Protein AF-A0A521Y3V6-F1 (afdb_monomer_lite)

Secondary structure (DSSP, 8-state):
------------SSS--EEEEEEE-TTS-EEEEEEETTEEEEEEESSSSS-EEEEEE-S-EEEEEEE-TTS-EEEEEEESEEEEEEESSTTSS-EEEEEEEE--TT-S-EEEEEEETTTTEEEEEE-

pLDDT: mean 93.29, std 6.43, range [54.97, 98.81]

Radius of gyration: 14.48 Å; chains: 1; bounding box: 39×36×33 Å

Foldseek 3Di:
DDDDCPDDADDDPDADWAQKAKDQAPVRKIKIWIFRAQKIWIWIGNHVRHTDTDDMGRNGGNWYWDQDPVRKIKIWHDDQAIFIWIGPPNPPDTDGDGDPPPHCVPFPDWGNWDDDPPVRDIDTDTD

Structure (mmCIF, N/CA/C/O backbone):
data_AF-A0A521Y3V6-F1
#
_entry.id   AF-A0A521Y3V6-F1
#
loop_
_atom_site.group_PDB
_atom_site.id
_atom_site.type_symbol
_atom_site.label_atom_id
_atom_site.label_alt_id
_atom_site.label_comp_id
_atom_site.label_asym_id
_atom_site.label_entity_id
_atom_site.label_seq_id
_atom_site.pdbx_PDB_ins_code
_atom_site.Cartn_x
_atom_site.Cartn_y
_atom_site.Cartn_z
_atom_site.occupancy
_atom_site.B_iso_or_equiv
_atom_site.auth_seq_id
_atom_site.auth_comp_id
_atom_site.auth_asym_id
_atom_site.auth_atom_id
_atom_site.pdbx_PDB_model_num
ATOM 1 N N . MET A 1 1 ? -7.555 -27.171 3.357 1.00 54.97 1 MET A N 1
ATOM 2 C CA . MET A 1 1 ? -7.552 -25.712 3.116 1.00 54.97 1 MET A CA 1
ATOM 3 C C . MET A 1 1 ? -9.002 -25.251 3.063 1.00 54.97 1 MET A C 1
ATOM 5 O O . MET A 1 1 ? -9.749 -25.799 2.266 1.00 54.97 1 MET A O 1
ATOM 9 N N . ARG A 1 2 ? -9.440 -24.363 3.965 1.00 86.06 2 ARG A N 1
ATOM 10 C CA . ARG A 1 2 ? -10.802 -23.801 3.950 1.00 86.06 2 ARG A CA 1
ATOM 11 C C . ARG A 1 2 ? -10.686 -22.325 3.589 1.00 86.06 2 ARG A C 1
ATOM 13 O O . ARG A 1 2 ? -10.112 -21.568 4.360 1.00 86.06 2 ARG A O 1
ATOM 20 N N . PHE A 1 3 ? -11.190 -21.948 2.422 1.00 87.88 3 PHE A N 1
ATOM 21 C CA . PHE A 1 3 ? -11.414 -20.556 2.046 1.00 87.88 3 PHE A CA 1
ATOM 22 C C . PHE A 1 3 ? -12.883 -20.395 1.658 1.00 87.88 3 PHE A C 1
ATOM 24 O O . PHE A 1 3 ? -13.502 -21.345 1.175 1.00 87.88 3 PHE A O 1
ATOM 31 N N . THR A 1 4 ? -13.430 -19.202 1.876 1.00 88.19 4 THR A N 1
ATOM 32 C CA . THR A 1 4 ? -14.798 -18.857 1.480 1.00 88.19 4 THR A CA 1
ATOM 33 C C . THR A 1 4 ? -14.728 -17.853 0.344 1.00 88.19 4 THR A C 1
ATOM 35 O O . THR A 1 4 ? -14.176 -16.767 0.507 1.00 88.19 4 THR A O 1
ATOM 38 N N . LEU A 1 5 ? -15.298 -18.202 -0.807 1.00 90.12 5 LEU A N 1
ATOM 39 C CA . LEU A 1 5 ? -15.510 -17.245 -1.884 1.00 90.12 5 LEU A CA 1
ATOM 40 C C . LEU A 1 5 ? -16.769 -16.430 -1.567 1.00 90.12 5 LEU A C 1
ATOM 42 O O . LEU A 1 5 ? -17.876 -16.952 -1.653 1.00 90.12 5 LEU A O 1
ATOM 46 N N . VAL A 1 6 ? -16.593 -15.167 -1.179 1.00 89.56 6 VAL A N 1
ATOM 47 C CA . VAL A 1 6 ? -17.712 -14.282 -0.796 1.00 89.56 6 VAL A CA 1
ATOM 48 C C . VAL A 1 6 ? -18.225 -13.457 -1.984 1.00 89.56 6 VAL A C 1
ATOM 50 O O . VAL A 1 6 ? -19.405 -13.127 -2.049 1.00 89.56 6 VAL A O 1
ATOM 53 N N . GLY A 1 7 ? -17.361 -13.155 -2.957 1.00 91.06 7 GLY A N 1
ATOM 54 C CA . GLY A 1 7 ? -17.703 -12.389 -4.156 1.00 91.06 7 GLY A CA 1
ATOM 55 C C . GLY A 1 7 ? -16.667 -11.314 -4.474 1.00 91.06 7 GLY A C 1
ATOM 56 O O . GLY A 1 7 ? -15.549 -11.334 -3.963 1.00 91.06 7 GLY A O 1
ATOM 57 N N . ARG A 1 8 ? -17.039 -10.368 -5.344 1.00 92.25 8 ARG A N 1
ATOM 58 C CA . ARG A 1 8 ? -16.181 -9.233 -5.710 1.00 92.25 8 ARG A CA 1
ATOM 59 C C . ARG A 1 8 ? -16.159 -8.195 -4.585 1.00 92.25 8 ARG A C 1
ATOM 61 O O . ARG A 1 8 ? -17.208 -7.650 -4.255 1.00 92.25 8 ARG A O 1
ATOM 68 N N . ALA A 1 9 ? -14.966 -7.877 -4.087 1.00 93.62 9 ALA A N 1
ATOM 69 C CA . ALA A 1 9 ? -14.782 -6.947 -2.974 1.00 93.62 9 ALA A CA 1
ATOM 70 C C . ALA A 1 9 ? -14.782 -5.461 -3.379 1.00 93.62 9 ALA A C 1
ATOM 72 O O . ALA A 1 9 ? -15.210 -4.609 -2.607 1.00 93.62 9 ALA A O 1
ATOM 73 N N . VAL A 1 10 ? -14.315 -5.136 -4.588 1.00 93.88 10 VAL A N 1
ATOM 74 C CA . VAL A 1 10 ? -14.217 -3.754 -5.083 1.00 93.88 10 VAL A CA 1
ATOM 75 C C . VAL A 1 10 ? -14.305 -3.712 -6.603 1.00 93.88 10 VAL A C 1
ATOM 77 O O . VAL A 1 10 ? -13.961 -4.676 -7.293 1.00 93.88 10 VAL A O 1
ATOM 80 N N . ARG A 1 11 ? -14.779 -2.586 -7.138 1.00 88.75 11 ARG A N 1
ATOM 81 C CA . ARG A 1 11 ? -14.648 -2.231 -8.551 1.00 88.75 11 ARG A CA 1
ATOM 82 C C . ARG A 1 11 ? -14.093 -0.817 -8.636 1.00 88.75 11 ARG A C 1
ATOM 84 O O . ARG A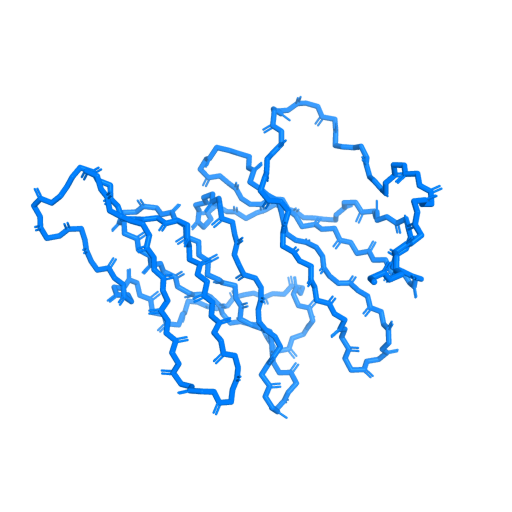 1 11 ? -14.786 0.128 -8.282 1.00 88.75 11 ARG A O 1
ATOM 91 N N . PHE A 1 12 ? -12.880 -0.681 -9.153 1.00 84.94 12 PHE A N 1
ATOM 92 C CA . PHE A 1 12 ? -12.348 0.621 -9.534 1.00 84.94 12 PHE A CA 1
ATOM 93 C C . PHE A 1 12 ? -12.930 1.033 -10.893 1.00 84.94 12 PHE A C 1
ATOM 95 O O . PHE A 1 12 ? -13.181 0.190 -11.760 1.00 84.94 12 PHE A O 1
ATOM 102 N N . THR A 1 13 ? -13.196 2.325 -11.070 1.00 81.62 13 THR A N 1
ATOM 103 C CA . THR A 1 13 ? -13.612 2.905 -12.353 1.00 81.62 13 THR A CA 1
ATOM 104 C C . THR A 1 13 ? -12.396 3.474 -13.077 1.00 81.62 13 THR A C 1
ATOM 106 O O . THR A 1 13 ? -11.621 4.199 -12.458 1.00 81.62 13 THR A O 1
ATOM 109 N N . GLY A 1 14 ? -12.255 3.207 -14.378 1.00 76.81 14 GLY A N 1
ATOM 110 C CA . GLY A 1 14 ? -11.152 3.729 -15.192 1.00 76.81 14 GLY A CA 1
ATOM 111 C C . GLY A 1 14 ? -10.058 2.692 -15.447 1.00 76.81 14 GLY A C 1
ATOM 112 O O . GLY A 1 14 ? -10.352 1.636 -16.007 1.00 76.81 14 GLY A O 1
ATOM 113 N N . ASP A 1 15 ? -8.819 3.031 -15.077 1.00 78.88 15 ASP A N 1
ATOM 114 C CA . ASP A 1 15 ? -7.596 2.272 -15.372 1.00 78.88 15 ASP A CA 1
ATOM 115 C C . ASP A 1 15 ? -7.667 0.800 -14.942 1.00 78.88 15 ASP A C 1
ATOM 117 O O . ASP A 1 15 ? -8.300 0.439 -13.946 1.00 78.88 15 ASP A O 1
ATOM 121 N N . MET A 1 16 ? -6.950 -0.053 -15.680 1.00 87.94 16 MET A N 1
ATOM 122 C CA . MET A 1 16 ? -6.752 -1.453 -15.312 1.00 87.94 16 MET A CA 1
ATOM 123 C C . MET A 1 16 ? -6.096 -1.544 -13.930 1.00 87.94 16 MET A C 1
ATOM 125 O O . MET A 1 16 ? -5.029 -0.973 -13.705 1.00 87.94 16 MET A O 1
ATOM 129 N N . THR A 1 17 ? -6.727 -2.295 -13.029 1.00 93.12 17 THR A N 1
ATOM 130 C CA . THR A 1 17 ? -6.219 -2.538 -11.677 1.00 93.12 17 THR A CA 1
ATOM 131 C C . THR A 1 17 ? -5.714 -3.959 -11.518 1.00 93.12 17 THR A C 1
ATOM 133 O O . THR A 1 17 ? -6.428 -4.902 -11.871 1.00 93.12 17 THR A O 1
ATOM 136 N N . THR A 1 18 ? -4.533 -4.116 -10.931 1.00 95.44 18 THR A N 1
ATOM 137 C CA . THR A 1 18 ? -3.907 -5.419 -10.666 1.00 95.44 18 THR A CA 1
ATOM 138 C C . THR A 1 18 ? -3.332 -5.475 -9.251 1.00 95.44 18 THR A C 1
ATOM 140 O O . THR A 1 18 ? -3.330 -4.477 -8.531 1.00 95.44 18 THR A O 1
ATOM 143 N N . ASP A 1 19 ? -2.858 -6.655 -8.854 1.00 96.06 19 ASP A N 1
ATOM 144 C CA . ASP A 1 19 ? -1.967 -6.849 -7.702 1.00 96.06 19 ASP A CA 1
ATOM 145 C C . ASP A 1 19 ? -2.501 -6.272 -6.375 1.00 96.06 19 ASP A C 1
ATOM 147 O O . ASP A 1 19 ? -1.895 -5.366 -5.802 1.00 96.06 19 ASP A O 1
ATOM 151 N N . PRO A 1 20 ? -3.664 -6.740 -5.881 1.00 96.62 20 PRO A N 1
ATOM 152 C CA . PRO A 1 20 ? -4.170 -6.283 -4.597 1.00 96.62 20 PRO A CA 1
ATOM 153 C C . PRO A 1 20 ? -3.288 -6.779 -3.445 1.00 96.62 20 PRO A C 1
ATOM 155 O O . PRO A 1 20 ? -3.055 -7.979 -3.314 1.00 96.62 20 PRO A O 1
ATOM 158 N N . SER A 1 21 ? -2.897 -5.866 -2.558 1.00 98.25 21 SER A N 1
ATOM 159 C CA . SER A 1 21 ? -2.358 -6.176 -1.230 1.00 98.25 21 SER A CA 1
ATOM 160 C C . SER A 1 21 ? -3.312 -5.637 -0.166 1.00 98.25 21 SER A C 1
ATOM 162 O O . SER A 1 21 ? -3.897 -4.563 -0.327 1.00 98.25 21 SER A O 1
ATOM 164 N N . VAL A 1 22 ? -3.542 -6.413 0.895 1.00 97.81 22 VAL A N 1
ATOM 165 C CA . VAL A 1 22 ? -4.578 -6.143 1.902 1.00 97.81 22 VAL A CA 1
ATOM 166 C C . VAL A 1 22 ? -4.032 -6.433 3.293 1.00 97.81 22 VAL A C 1
ATOM 168 O O . VAL A 1 22 ? -3.477 -7.502 3.532 1.00 97.81 22 VAL A O 1
ATOM 171 N N . ILE A 1 23 ? -4.267 -5.518 4.234 1.00 98.12 23 ILE A N 1
ATOM 172 C CA . ILE A 1 23 ? -3.983 -5.720 5.659 1.00 98.12 23 ILE A CA 1
ATOM 173 C C . ILE A 1 23 ? -5.204 -5.375 6.510 1.00 98.12 23 ILE A C 1
ATOM 175 O O . ILE A 1 23 ? -6.009 -4.509 6.158 1.00 98.12 23 ILE A O 1
ATOM 179 N N . ARG A 1 24 ? -5.311 -6.033 7.666 1.00 97.94 24 ARG A N 1
ATOM 180 C CA . ARG A 1 24 ? -6.219 -5.624 8.739 1.00 97.94 24 ARG A CA 1
ATOM 181 C C . ARG A 1 24 ? -5.489 -4.663 9.671 1.00 97.94 24 ARG A C 1
ATOM 183 O O . ARG A 1 24 ? -4.359 -4.937 10.064 1.00 97.94 24 ARG A O 1
ATOM 190 N N . LEU A 1 25 ? -6.129 -3.556 10.010 1.00 98.38 25 LEU A N 1
ATOM 191 C CA . LEU A 1 25 ? -5.614 -2.506 10.881 1.00 98.38 25 LEU A CA 1
ATOM 192 C C . LEU A 1 25 ? -5.929 -2.808 12.362 1.00 98.38 25 LEU A C 1
ATOM 194 O O . LEU A 1 25 ? -6.807 -3.631 12.647 1.00 98.38 25 LEU A O 1
ATOM 198 N N . PRO A 1 26 ? -5.242 -2.158 13.325 1.00 97.44 26 PRO A N 1
ATOM 199 C CA . PRO A 1 26 ? -5.450 -2.405 14.757 1.00 97.44 26 PRO A CA 1
ATOM 200 C C . PRO A 1 26 ? -6.873 -2.122 15.254 1.00 97.44 26 PRO A C 1
ATOM 202 O O . PRO A 1 26 ? -7.346 -2.793 16.168 1.00 97.44 26 PRO A O 1
ATOM 205 N N . ASP A 1 27 ? -7.572 -1.168 14.635 1.00 97.00 27 ASP A N 1
ATOM 206 C CA . ASP A 1 27 ? -8.974 -0.845 14.934 1.00 97.00 27 ASP A CA 1
ATOM 207 C C . ASP A 1 27 ? -9.974 -1.869 14.358 1.00 97.00 27 ASP A C 1
ATOM 209 O O . ASP A 1 27 ? -11.182 -1.761 14.561 1.00 97.00 27 ASP A O 1
ATOM 213 N N . GLY A 1 28 ? -9.473 -2.886 13.652 1.00 97.88 28 GLY A N 1
ATOM 214 C CA . GLY A 1 28 ? -10.253 -3.950 13.041 1.00 97.88 28 GLY A CA 1
ATOM 215 C C . GLY A 1 28 ? -10.735 -3.659 11.623 1.00 97.88 28 GLY A C 1
ATOM 216 O O . GLY A 1 28 ? -11.207 -4.604 10.983 1.00 97.88 28 GLY A O 1
ATOM 217 N N . SER A 1 29 ? -10.576 -2.423 11.135 1.00 98.50 29 SER A N 1
ATOM 218 C CA . SER A 1 29 ? -10.820 -2.051 9.741 1.00 98.50 29 SER A CA 1
ATOM 219 C C . SER A 1 29 ? -9.732 -2.613 8.817 1.00 98.50 29 SER A C 1
ATOM 221 O O . SER A 1 29 ?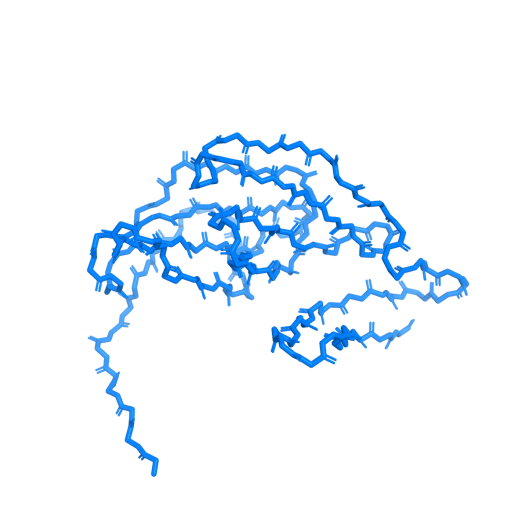 -8.775 -3.251 9.259 1.00 98.50 29 SER A O 1
ATOM 223 N N . TRP A 1 30 ? -9.885 -2.424 7.512 1.00 98.69 30 TRP A N 1
ATOM 224 C CA . TRP A 1 30 ? -9.004 -2.986 6.498 1.00 98.69 30 TRP A CA 1
ATOM 225 C C . TRP A 1 30 ? -8.546 -1.917 5.520 1.00 98.69 30 TRP A C 1
ATOM 227 O O . TRP A 1 30 ? -9.326 -1.053 5.110 1.00 98.69 30 TRP A O 1
ATOM 237 N N . LEU A 1 31 ? -7.291 -2.034 5.098 1.00 98.81 31 LEU A N 1
ATOM 238 C CA . LEU A 1 31 ? -6.687 -1.224 4.050 1.00 98.81 31 LEU A CA 1
ATOM 239 C C . LEU A 1 31 ? -6.286 -2.135 2.892 1.00 98.81 31 LEU A C 1
ATOM 241 O O . LEU A 1 31 ? -5.678 -3.184 3.098 1.00 98.81 31 LEU A O 1
ATOM 245 N N . MET A 1 32 ? -6.618 -1.707 1.681 1.00 98.69 32 MET A N 1
ATOM 246 C CA . MET A 1 32 ? -6.211 -2.332 0.432 1.00 98.69 32 MET A CA 1
ATOM 247 C C . MET A 1 32 ? -5.421 -1.328 -0.402 1.00 98.69 32 MET A C 1
ATOM 249 O O . MET A 1 32 ? -5.805 -0.162 -0.507 1.00 98.69 32 MET A O 1
ATOM 253 N N . ALA A 1 33 ? -4.356 -1.807 -1.030 1.00 98.31 33 ALA A N 1
ATOM 254 C CA . ALA A 1 33 ? -3.624 -1.116 -2.076 1.00 98.31 33 ALA A CA 1
ATOM 255 C C . ALA A 1 33 ? -3.702 -1.946 -3.361 1.00 98.31 33 ALA A C 1
ATOM 257 O O . ALA A 1 33 ? -3.593 -3.170 -3.311 1.00 98.31 33 ALA A O 1
ATOM 258 N N . VAL A 1 34 ? -3.893 -1.293 -4.505 1.00 97.44 34 VAL A N 1
ATOM 259 C CA . VAL A 1 34 ? -3.908 -1.944 -5.822 1.00 97.44 34 VAL A CA 1
ATOM 260 C C . VAL A 1 34 ? -3.058 -1.167 -6.818 1.00 97.44 34 VAL A C 1
ATOM 262 O O . VAL A 1 34 ? -2.978 0.061 -6.769 1.00 97.44 34 VAL A O 1
ATOM 265 N N . SER A 1 35 ? -2.450 -1.884 -7.752 1.00 97.00 35 SER A N 1
ATOM 266 C CA . SER A 1 35 ? -1.655 -1.313 -8.834 1.00 97.00 35 SER A CA 1
ATOM 267 C C . SER A 1 35 ? -2.548 -0.671 -9.902 1.00 97.00 35 SER A C 1
ATOM 269 O O . SER A 1 35 ? -3.529 -1.274 -10.333 1.00 97.00 35 SER A O 1
ATOM 271 N N . GLN A 1 36 ? -2.185 0.532 -10.354 1.00 95.31 36 GLN A N 1
ATOM 272 C CA . GLN A 1 36 ? -2.736 1.250 -11.512 1.00 95.31 36 GLN A CA 1
ATOM 273 C C . GLN A 1 36 ? -1.580 1.775 -12.379 1.00 95.31 36 GLN A C 1
ATOM 275 O O . GLN A 1 36 ? -1.348 2.980 -12.521 1.00 95.31 36 GLN A O 1
ATOM 280 N N . GLY A 1 37 ? -0.781 0.853 -12.921 1.00 91.94 37 GLY A N 1
ATOM 281 C CA . GLY A 1 37 ? 0.413 1.187 -13.697 1.00 91.94 37 GLY A CA 1
ATOM 282 C C . GLY A 1 37 ? 1.554 1.678 -12.804 1.00 91.94 37 GLY A C 1
ATOM 283 O O . GLY A 1 37 ? 2.186 0.882 -12.120 1.00 91.94 37 GLY A O 1
ATOM 284 N N . GLN A 1 38 ? 1.854 2.979 -12.839 1.00 91.31 38 GLN A N 1
ATOM 285 C CA . GLN A 1 38 ? 2.863 3.613 -11.968 1.00 91.31 38 GLN A CA 1
ATOM 286 C C . GLN A 1 38 ? 2.247 4.314 -10.749 1.00 91.31 38 GLN A C 1
ATOM 288 O O . GLN A 1 38 ? 2.937 5.030 -10.024 1.00 91.31 38 GLN A O 1
ATOM 293 N N . ARG A 1 39 ? 0.950 4.108 -10.521 1.00 95.25 39 ARG A N 1
ATOM 294 C CA . ARG A 1 39 ? 0.220 4.613 -9.361 1.00 95.25 39 ARG A CA 1
ATOM 295 C C . ARG A 1 39 ? -0.289 3.454 -8.524 1.00 95.25 39 ARG A C 1
ATOM 297 O O . ARG A 1 39 ? -0.503 2.356 -9.037 1.00 95.25 39 ARG A O 1
ATOM 304 N N . THR A 1 40 ? -0.533 3.730 -7.253 1.00 97.19 40 THR A N 1
ATOM 305 C CA . THR A 1 40 ? -1.197 2.813 -6.333 1.00 97.19 40 THR A CA 1
ATOM 306 C C . THR A 1 40 ? -2.500 3.448 -5.866 1.00 97.19 40 THR A C 1
ATOM 308 O O . THR A 1 40 ? -2.484 4.512 -5.246 1.00 97.19 40 THR A O 1
ATOM 311 N N . ALA A 1 41 ? -3.628 2.803 -6.151 1.00 97.19 41 ALA A N 1
ATOM 312 C CA . ALA A 1 41 ? -4.918 3.204 -5.603 1.00 97.19 41 ALA A CA 1
ATOM 313 C C . ALA A 1 41 ? -5.136 2.551 -4.235 1.00 97.19 41 ALA A C 1
ATOM 315 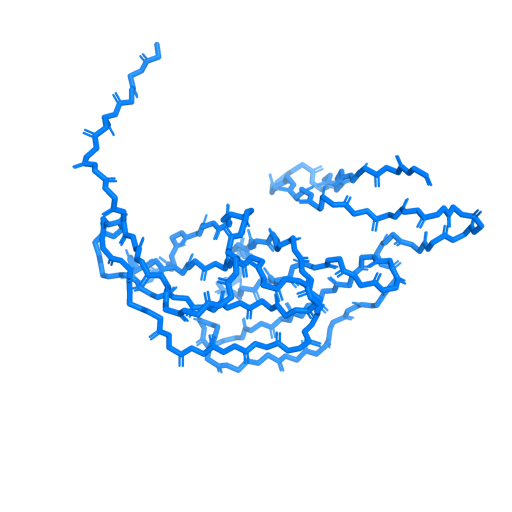O O . ALA A 1 41 ? -4.739 1.40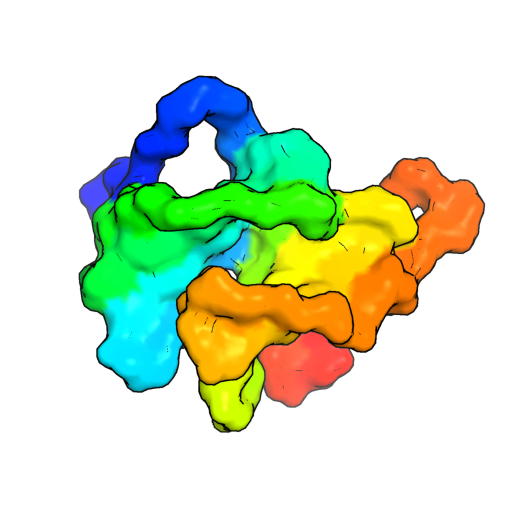8 -4.008 1.00 97.19 41 ALA A O 1
ATOM 316 N N . LEU A 1 42 ? -5.775 3.287 -3.328 1.00 97.94 42 LEU A N 1
ATOM 317 C CA . LEU A 1 42 ? -6.023 2.880 -1.950 1.00 97.94 42 LEU A CA 1
ATOM 318 C C . LEU A 1 42 ? -7.528 2.794 -1.691 1.00 97.94 42 LEU A C 1
ATOM 320 O O . LEU A 1 42 ? -8.299 3.668 -2.099 1.00 97.94 42 LEU A O 1
ATOM 324 N N . ALA A 1 43 ? -7.938 1.747 -0.984 1.00 98.25 43 ALA A N 1
ATOM 325 C CA . ALA A 1 43 ? -9.323 1.506 -0.607 1.00 98.25 43 ALA A CA 1
ATOM 326 C C . ALA A 1 43 ? -9.424 1.017 0.843 1.00 98.25 43 ALA A C 1
ATOM 328 O O . ALA A 1 43 ? -8.504 0.382 1.358 1.00 98.25 43 ALA A O 1
ATOM 329 N N . ARG A 1 44 ? -10.543 1.306 1.511 1.00 98.44 44 ARG A N 1
ATOM 330 C CA . ARG A 1 44 ? -10.788 0.926 2.912 1.00 98.44 44 ARG A CA 1
ATOM 331 C C . ARG A 1 44 ? -12.034 0.076 3.050 1.00 98.44 44 ARG A C 1
ATOM 333 O O . ARG A 1 44 ? -12.963 0.209 2.262 1.00 98.44 44 ARG A O 1
ATOM 340 N N . SER A 1 45 ? -12.069 -0.757 4.080 1.00 98.44 45 SER A N 1
ATOM 341 C CA . SER A 1 45 ? -13.243 -1.553 4.419 1.00 98.44 45 SER A CA 1
ATOM 342 C C . SER A 1 45 ? -13.423 -1.657 5.929 1.00 98.44 45 SER A C 1
ATOM 344 O O . SER A 1 45 ? -12.454 -1.820 6.665 1.00 98.44 45 SER A O 1
ATOM 346 N N . ALA A 1 46 ? -14.668 -1.585 6.398 1.00 98.12 46 ALA A N 1
ATOM 347 C CA . ALA A 1 46 ? -14.992 -1.834 7.801 1.00 98.12 46 ALA A CA 1
ATOM 348 C C . ALA A 1 46 ? -15.061 -3.338 8.125 1.00 98.12 46 ALA A C 1
ATOM 350 O O . ALA A 1 46 ? -14.809 -3.732 9.259 1.00 98.12 46 ALA A O 1
ATOM 351 N N . ASP A 1 47 ? -15.392 -4.177 7.138 1.00 96.00 47 ASP A N 1
ATOM 352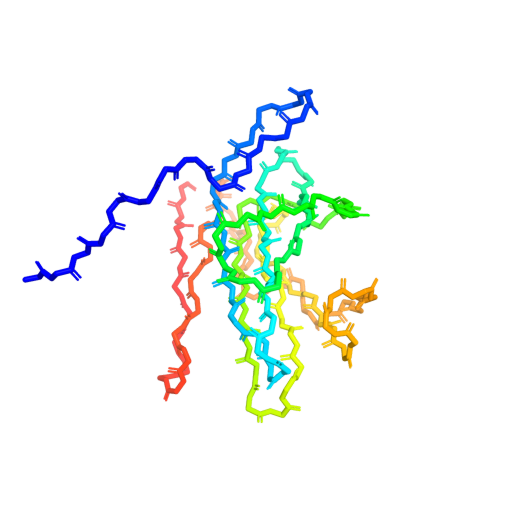 C CA . ASP A 1 47 ? -15.692 -5.603 7.321 1.00 96.00 47 ASP A CA 1
ATOM 353 C C . ASP A 1 47 ? -14.719 -6.545 6.593 1.00 96.00 47 ASP A C 1
ATOM 355 O O . ASP A 1 47 ? -14.725 -7.751 6.837 1.00 96.00 47 ASP A O 1
ATOM 359 N N . GLY A 1 48 ? -13.864 -6.007 5.723 1.00 95.62 48 GLY A N 1
ATOM 360 C CA . GLY A 1 48 ? -12.939 -6.771 4.887 1.00 95.62 48 GLY A CA 1
ATOM 361 C C . GLY A 1 48 ? -13.610 -7.451 3.692 1.00 95.62 48 GLY A C 1
ATOM 362 O O . GLY A 1 48 ? -12.957 -8.211 2.979 1.00 95.62 48 GLY A O 1
ATOM 363 N N . LEU A 1 49 ? -14.901 -7.195 3.456 1.00 94.38 49 LEU A N 1
ATOM 364 C CA . LEU A 1 49 ? -15.690 -7.798 2.382 1.00 94.38 49 LEU A CA 1
ATOM 365 C C . LEU A 1 49 ? -15.955 -6.815 1.247 1.00 94.38 49 LEU A C 1
ATOM 367 O O . LEU A 1 49 ? -15.943 -7.217 0.084 1.00 94.38 49 LEU A O 1
ATOM 371 N N . ARG A 1 50 ? -16.201 -5.541 1.568 1.00 95.94 50 ARG A N 1
ATOM 372 C CA . ARG A 1 50 ? -16.432 -4.477 0.579 1.00 95.94 50 ARG A CA 1
ATOM 373 C C . ARG A 1 50 ? -15.490 -3.316 0.814 1.00 95.94 50 ARG A C 1
ATOM 375 O O . ARG A 1 50 ? -15.463 -2.776 1.918 1.00 95.94 50 ARG A O 1
ATOM 382 N N . PHE A 1 51 ? -14.734 -2.945 -0.212 1.00 97.62 51 PHE A N 1
ATOM 383 C CA . PHE A 1 51 ? -13.762 -1.862 -0.126 1.00 97.62 51 PHE A CA 1
ATOM 384 C C . PHE A 1 51 ? -14.214 -0.655 -0.938 1.00 97.62 51 PHE A C 1
ATOM 386 O O . PHE A 1 51 ? -14.589 -0.786 -2.102 1.00 97.62 51 PHE A O 1
ATOM 393 N N . GLU A 1 52 ? -14.095 0.516 -0.324 1.00 97.19 52 GLU A N 1
ATOM 394 C CA . GLU A 1 52 ? -14.383 1.806 -0.935 1.00 97.19 52 GLU A CA 1
ATOM 395 C C . GLU A 1 52 ? -13.064 2.526 -1.254 1.00 97.19 52 GLU A C 1
ATOM 397 O O . GLU A 1 52 ? -12.259 2.758 -0.340 1.00 97.19 52 GLU A O 1
ATOM 402 N N . PRO A 1 53 ? -12.793 2.857 -2.530 1.00 96.88 53 PRO A N 1
ATOM 403 C CA . PRO A 1 53 ? -11.640 3.669 -2.908 1.00 96.88 53 PRO A CA 1
ATOM 404 C C . PRO A 1 53 ? -11.685 5.044 -2.233 1.00 96.88 53 PRO A C 1
ATOM 406 O O . PRO A 1 53 ? -12.742 5.670 -2.184 1.00 96.88 53 PRO A O 1
ATOM 409 N N . TYR A 1 54 ? -10.542 5.543 -1.754 1.00 97.00 54 TYR A N 1
ATOM 410 C CA . TYR A 1 54 ? -10.476 6.867 -1.112 1.00 97.00 54 TYR A CA 1
ATOM 411 C C . TYR A 1 54 ? -9.318 7.748 -1.588 1.00 97.00 54 TYR A C 1
ATOM 413 O O . TYR A 1 54 ? -9.396 8.967 -1.455 1.00 97.00 54 TYR A O 1
ATOM 421 N N . ALA A 1 55 ? -8.245 7.164 -2.127 1.00 96.38 55 ALA A N 1
ATOM 422 C CA . ALA A 1 55 ? -7.074 7.914 -2.571 1.00 96.38 55 ALA A CA 1
ATOM 423 C C . ALA A 1 55 ? -6.292 7.169 -3.660 1.00 96.38 55 ALA A C 1
ATOM 425 O O . ALA A 1 55 ? -6.479 5.974 -3.885 1.00 96.38 55 ALA A O 1
ATOM 426 N N . SER A 1 56 ? -5.377 7.887 -4.307 1.00 96.00 56 SER A N 1
ATOM 427 C CA . SER A 1 56 ? -4.348 7.335 -5.187 1.00 96.00 56 SER A CA 1
ATOM 428 C C . SER A 1 56 ? -3.030 8.043 -4.904 1.00 96.00 56 SER A C 1
ATOM 430 O O . SER A 1 56 ? -3.020 9.247 -4.652 1.00 96.00 56 SER A O 1
ATOM 432 N N . VAL A 1 57 ? -1.927 7.302 -4.962 1.00 96.75 57 VAL A N 1
ATOM 433 C CA . VAL A 1 57 ? -0.573 7.809 -4.722 1.00 96.75 57 VAL A CA 1
ATOM 434 C C . VAL A 1 57 ? 0.356 7.453 -5.881 1.00 96.75 57 VAL A C 1
ATOM 436 O O . VAL A 1 57 ? 0.283 6.355 -6.435 1.00 96.75 57 VAL A O 1
ATOM 439 N N . ASP A 1 58 ? 1.268 8.361 -6.221 1.00 96.25 58 ASP A N 1
ATOM 440 C CA . ASP A 1 58 ? 2.218 8.203 -7.334 1.00 96.25 58 ASP A CA 1
ATOM 441 C C . ASP A 1 58 ? 3.537 7.570 -6.863 1.00 96.25 58 ASP A C 1
ATOM 443 O O . ASP A 1 58 ? 4.640 8.037 -7.151 1.00 96.25 58 ASP A O 1
ATOM 447 N N . PHE A 1 59 ? 3.427 6.505 -6.069 1.00 95.31 59 PHE A N 1
ATOM 448 C CA . PHE A 1 59 ? 4.576 5.811 -5.487 1.00 95.31 59 PHE A CA 1
ATOM 449 C C . PHE A 1 59 ? 5.046 4.629 -6.343 1.00 95.31 59 PHE A C 1
ATOM 451 O O . PHE A 1 59 ? 5.925 3.892 -5.911 1.00 95.31 59 PHE A O 1
ATOM 458 N N . GLY A 1 60 ? 4.498 4.414 -7.534 1.00 94.75 60 GLY A N 1
ATOM 459 C CA . GLY A 1 60 ? 4.709 3.185 -8.295 1.00 94.75 60 GLY A CA 1
ATOM 460 C C . GLY A 1 60 ? 3.531 2.218 -8.186 1.00 94.75 60 GLY A C 1
ATOM 461 O O . GLY A 1 60 ? 2.518 2.518 -7.549 1.00 94.75 60 GLY A O 1
ATOM 462 N N . GLY A 1 61 ? 3.664 1.074 -8.852 1.00 94.56 61 GLY A N 1
ATOM 463 C CA . GLY A 1 61 ? 2.657 0.009 -8.903 1.00 94.56 61 GLY A CA 1
ATOM 464 C C . GLY A 1 61 ? 3.066 -1.229 -8.110 1.00 94.56 61 GLY A C 1
ATOM 465 O O . GLY A 1 61 ? 4.069 -1.209 -7.401 1.00 94.56 61 GLY A O 1
ATOM 466 N N . VAL A 1 62 ? 2.293 -2.307 -8.269 1.00 97.00 62 VAL A N 1
ATOM 467 C CA . VAL A 1 62 ? 2.490 -3.625 -7.624 1.00 97.00 62 VAL A CA 1
ATOM 468 C C . VAL A 1 62 ? 2.784 -3.479 -6.119 1.00 97.00 62 VAL A C 1
ATOM 470 O O . VAL A 1 62 ? 3.929 -3.628 -5.678 1.00 97.00 62 VAL A O 1
ATOM 473 N N . PRO A 1 63 ? 1.772 -3.076 -5.336 1.00 98.06 63 PRO A N 1
ATOM 474 C CA . PRO A 1 63 ? 1.963 -2.728 -3.941 1.00 98.06 63 PRO A CA 1
ATOM 475 C C . PRO A 1 63 ? 2.097 -3.954 -3.036 1.00 98.06 63 PRO A C 1
ATOM 477 O O . PRO A 1 63 ? 1.494 -4.995 -3.280 1.00 98.06 63 PRO A O 1
ATOM 480 N N . GLU A 1 64 ? 2.791 -3.765 -1.919 1.00 98.25 64 GLU A N 1
ATOM 481 C CA . GLU A 1 64 ? 2.736 -4.643 -0.752 1.00 98.25 64 GLU A CA 1
ATOM 482 C C . GLU A 1 64 ? 2.527 -3.801 0.511 1.00 98.25 64 GLU A C 1
ATOM 484 O O . GLU A 1 64 ? 3.300 -2.883 0.799 1.00 98.25 64 GLU A O 1
ATOM 489 N N . LEU A 1 65 ? 1.474 -4.103 1.270 1.00 98.44 65 LEU A N 1
ATOM 490 C CA . LEU A 1 65 ? 1.170 -3.476 2.552 1.00 98.44 65 LEU A CA 1
ATOM 491 C C . LEU A 1 65 ? 1.682 -4.343 3.702 1.00 98.44 65 LEU A C 1
ATOM 493 O O . LEU A 1 65 ? 1.468 -5.550 3.738 1.00 98.44 65 LEU A O 1
ATOM 497 N N . ALA A 1 66 ? 2.279 -3.704 4.703 1.00 97.31 66 ALA A N 1
ATOM 498 C CA . ALA A 1 66 ? 2.687 -4.355 5.938 1.00 97.31 66 ALA A CA 1
ATOM 499 C C . ALA A 1 66 ? 2.216 -3.554 7.153 1.00 97.31 66 ALA A C 1
ATOM 501 O O . ALA A 1 66 ? 2.495 -2.358 7.265 1.00 97.31 66 ALA A O 1
ATOM 502 N N . LEU A 1 67 ? 1.546 -4.229 8.090 1.00 97.00 67 LEU A N 1
ATOM 503 C CA . LEU A 1 67 ? 1.314 -3.688 9.426 1.00 97.00 67 LEU A CA 1
ATOM 504 C C . LEU A 1 67 ? 2.550 -3.955 10.292 1.00 97.00 67 LEU A C 1
ATOM 506 O O . LEU A 1 67 ? 2.990 -5.099 10.426 1.00 97.00 67 LEU A O 1
ATOM 510 N N . LEU A 1 68 ? 3.115 -2.900 10.871 1.00 95.31 68 LEU A N 1
ATOM 511 C CA . LEU A 1 68 ? 4.267 -2.990 11.761 1.00 95.31 68 LEU A CA 1
ATOM 512 C C . LEU A 1 68 ? 3.827 -3.249 13.213 1.00 95.31 68 LEU A C 1
ATOM 514 O O . LEU A 1 68 ? 2.696 -2.921 13.576 1.00 95.31 68 LEU A O 1
ATOM 518 N N . PRO A 1 69 ? 4.710 -3.797 14.075 1.00 93.56 69 PRO A N 1
ATOM 519 C CA . PRO A 1 69 ? 4.376 -4.074 15.476 1.00 93.56 69 PRO A CA 1
ATOM 520 C C . PRO A 1 69 ? 3.928 -2.849 16.285 1.00 93.56 69 PRO A C 1
ATOM 522 O O . PRO A 1 69 ? 3.202 -2.995 17.261 1.00 93.56 69 PRO A O 1
ATOM 525 N N . ASP A 1 70 ? 4.348 -1.649 15.881 1.00 94.69 70 ASP A N 1
ATOM 526 C CA . ASP A 1 70 ? 3.964 -0.376 16.503 1.00 94.69 70 ASP A CA 1
ATOM 527 C C . ASP A 1 70 ? 2.661 0.220 15.935 1.00 94.69 70 ASP A C 1
ATOM 529 O O . ASP A 1 70 ? 2.292 1.343 16.272 1.00 94.69 70 ASP A O 1
ATOM 533 N N . GLY A 1 71 ? 1.961 -0.519 15.068 1.00 96.00 71 GLY A N 1
ATOM 534 C CA . GLY A 1 71 ? 0.699 -0.110 14.456 1.00 96.00 71 GLY A CA 1
ATOM 535 C C . GLY A 1 71 ? 0.846 0.785 13.225 1.00 96.00 71 GLY A C 1
ATOM 536 O O . GLY A 1 71 ? -0.160 1.079 12.578 1.00 96.00 71 GLY A O 1
ATOM 537 N N . ARG A 1 72 ? 2.068 1.197 12.857 1.00 98.06 72 ARG A N 1
ATOM 538 C CA . ARG A 1 72 ? 2.294 1.926 11.603 1.00 98.06 72 ARG A CA 1
ATOM 539 C C . ARG A 1 72 ? 2.095 1.009 10.403 1.00 98.06 72 ARG A C 1
ATOM 541 O O . ARG A 1 72 ? 2.304 -0.203 10.472 1.00 98.06 72 ARG A O 1
ATOM 548 N N . VAL A 1 73 ? 1.722 1.607 9.281 1.00 98.44 73 VAL A N 1
ATOM 549 C CA . VAL A 1 73 ? 1.558 0.906 8.009 1.00 98.44 73 VAL A CA 1
ATOM 550 C C . VAL A 1 73 ? 2.712 1.268 7.099 1.00 98.44 73 VAL A C 1
ATOM 552 O O . VAL A 1 73 ? 3.004 2.444 6.900 1.00 98.44 73 VAL A O 1
ATOM 555 N N . ARG A 1 74 ? 3.341 0.263 6.507 1.00 98.06 74 ARG A N 1
ATOM 556 C CA . ARG A 1 74 ? 4.330 0.447 5.453 1.00 98.06 74 ARG A CA 1
ATOM 557 C C . ARG A 1 74 ? 3.751 -0.008 4.120 1.00 98.06 74 ARG A C 1
ATOM 559 O O . ARG A 1 74 ? 3.115 -1.055 4.052 1.00 98.06 74 ARG A O 1
ATOM 566 N N . LEU A 1 75 ? 3.984 0.782 3.080 1.00 98.50 75 LEU A N 1
ATOM 567 C CA . LEU A 1 75 ? 3.623 0.486 1.699 1.00 98.50 75 LEU A CA 1
ATOM 568 C C . LEU A 1 75 ? 4.901 0.379 0.872 1.00 98.50 75 LEU A C 1
ATOM 570 O O . LEU A 1 75 ? 5.606 1.374 0.692 1.00 98.50 75 LEU A O 1
ATOM 574 N N . TYR A 1 76 ? 5.175 -0.819 0.370 1.00 98.00 76 TYR A N 1
ATOM 575 C CA . TYR A 1 76 ? 6.216 -1.081 -0.612 1.00 98.00 76 TYR A CA 1
ATOM 576 C C . TYR A 1 76 ? 5.626 -1.026 -2.019 1.00 98.00 76 TYR A C 1
ATOM 578 O O . TYR A 1 76 ? 4.510 -1.494 -2.234 1.00 98.00 76 TYR A O 1
ATOM 586 N N . THR A 1 77 ? 6.369 -0.493 -2.983 1.00 97.31 77 THR A N 1
ATOM 587 C CA . THR A 1 77 ? 5.911 -0.376 -4.376 1.00 97.31 77 THR A CA 1
ATOM 588 C C . THR A 1 77 ? 7.059 -0.529 -5.368 1.00 97.31 77 THR A C 1
ATOM 590 O O . THR A 1 77 ? 8.214 -0.202 -5.075 1.00 97.31 77 THR A O 1
ATOM 593 N N . CYS A 1 78 ? 6.726 -0.987 -6.575 1.00 94.75 78 CYS A N 1
ATOM 594 C CA . CYS A 1 78 ? 7.620 -1.000 -7.725 1.00 94.75 78 CYS A CA 1
ATOM 595 C C . CYS A 1 78 ? 7.617 0.337 -8.465 1.00 94.75 78 CYS A C 1
ATOM 597 O O . CYS A 1 78 ? 6.591 0.769 -8.994 1.00 94.75 78 CYS A O 1
ATOM 599 N N . GLY A 1 79 ? 8.796 0.935 -8.597 1.00 85.75 79 GLY A N 1
ATOM 600 C CA . GLY A 1 79 ? 9.057 2.083 -9.461 1.00 85.75 79 GLY A CA 1
ATOM 601 C C . GLY A 1 79 ? 10.421 1.933 -10.129 1.00 85.75 79 GLY A C 1
ATOM 602 O O . GLY A 1 79 ? 10.641 1.028 -10.931 1.00 85.75 79 GLY A O 1
ATOM 603 N N . ARG A 1 80 ? 11.382 2.792 -9.771 1.00 84.44 80 ARG A N 1
ATOM 604 C CA . ARG A 1 80 ? 12.792 2.666 -10.192 1.00 84.44 80 ARG A CA 1
ATOM 605 C C . ARG A 1 80 ? 13.575 1.717 -9.271 1.00 84.44 80 ARG A C 1
ATOM 607 O O . ARG A 1 80 ? 14.597 2.095 -8.714 1.00 84.44 80 ARG A O 1
ATOM 614 N N . GLY A 1 81 ? 13.071 0.498 -9.106 1.00 90.88 81 GLY A N 1
ATOM 615 C CA . GLY A 1 81 ? 13.410 -0.392 -7.991 1.00 90.88 81 GLY A CA 1
ATOM 616 C C . GLY A 1 81 ? 12.279 -0.432 -6.963 1.00 90.88 81 GLY A C 1
ATOM 617 O O . GLY A 1 81 ? 11.180 0.060 -7.237 1.00 90.88 81 GLY A O 1
ATOM 618 N N . ILE A 1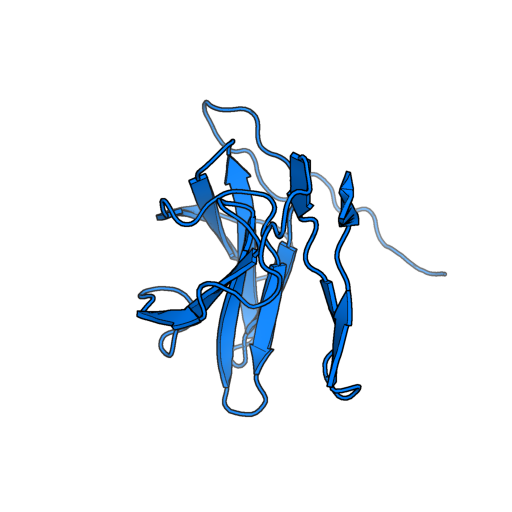 82 ? 12.538 -1.026 -5.797 1.00 95.44 82 ILE A N 1
ATOM 619 C CA . ILE A 1 82 ? 11.548 -1.101 -4.714 1.00 95.44 82 ILE A CA 1
ATOM 620 C C . ILE A 1 82 ? 11.796 0.001 -3.686 1.00 95.44 82 ILE A C 1
ATOM 622 O O . ILE A 1 82 ? 12.880 0.095 -3.102 1.00 95.44 82 ILE A O 1
ATOM 626 N N . GLN A 1 83 ? 10.745 0.773 -3.424 1.00 95.44 83 GLN A N 1
ATOM 627 C CA . GLN A 1 83 ? 10.711 1.838 -2.425 1.00 95.44 83 GLN A CA 1
ATOM 628 C C . GLN A 1 83 ? 9.640 1.572 -1.362 1.00 95.44 83 GLN A C 1
ATOM 630 O O . GLN A 1 83 ? 8.724 0.785 -1.591 1.00 95.44 83 GLN A O 1
ATOM 635 N N . ALA A 1 84 ? 9.756 2.232 -0.210 1.00 96.94 84 ALA A N 1
ATOM 636 C CA . ALA A 1 84 ? 8.803 2.182 0.890 1.00 96.94 84 ALA A CA 1
ATOM 637 C C . ALA A 1 84 ? 8.380 3.574 1.355 1.00 96.94 84 ALA A C 1
ATOM 639 O O . ALA A 1 84 ? 9.186 4.508 1.444 1.00 96.94 84 ALA A O 1
ATOM 640 N N . HIS A 1 85 ? 7.105 3.657 1.717 1.00 98.25 85 HIS A N 1
ATOM 641 C CA . HIS A 1 85 ? 6.498 4.788 2.397 1.00 98.25 85 HIS A CA 1
ATOM 642 C C . HIS A 1 85 ? 5.843 4.308 3.687 1.00 98.25 85 HIS A C 1
ATOM 644 O O . HIS A 1 85 ? 5.319 3.195 3.752 1.00 98.25 85 HIS A O 1
ATOM 650 N N . LEU A 1 86 ? 5.851 5.161 4.702 1.00 98.44 86 LEU A N 1
ATOM 651 C CA . LEU A 1 86 ? 5.327 4.863 6.021 1.00 98.44 86 LEU A CA 1
ATOM 652 C C . LEU A 1 86 ? 4.144 5.769 6.347 1.00 98.44 86 LEU A C 1
ATOM 654 O O . LEU A 1 86 ? 4.154 6.957 6.038 1.00 98.44 86 LEU A O 1
ATOM 658 N N . SER A 1 87 ? 3.143 5.211 7.007 1.00 98.69 87 SER A N 1
ATOM 659 C CA . SER A 1 87 ? 1.985 5.927 7.516 1.00 98.69 87 SER A CA 1
ATOM 660 C C . SER A 1 87 ? 1.807 5.643 9.003 1.00 98.69 87 SER A C 1
ATOM 662 O O . SER A 1 87 ? 1.841 4.492 9.444 1.00 98.69 87 SER A O 1
ATOM 664 N N . SER A 1 88 ? 1.593 6.704 9.778 1.00 98.31 88 SER A N 1
ATOM 665 C CA . SER A 1 88 ? 1.234 6.640 11.200 1.00 98.31 88 SER A CA 1
ATOM 666 C C . SER A 1 88 ? -0.259 6.864 11.461 1.00 98.31 88 SER A C 1
ATOM 668 O O . SER A 1 88 ? -0.673 6.904 12.613 1.00 98.31 88 SER A O 1
ATOM 670 N N . ASP A 1 89 ? -1.066 7.018 10.411 1.00 97.94 89 ASP A N 1
ATOM 671 C CA . ASP A 1 89 ? -2.486 7.385 10.467 1.00 97.94 89 ASP A CA 1
ATOM 672 C C . ASP A 1 89 ? -3.352 6.472 9.577 1.00 97.94 89 ASP A C 1
ATOM 674 O O . ASP A 1 89 ? -4.289 6.898 8.893 1.00 97.94 89 ASP A O 1
ATOM 678 N N . ALA A 1 90 ? -3.027 5.176 9.598 1.00 97.25 90 ALA A N 1
ATOM 679 C CA . ALA A 1 90 ? -3.766 4.124 8.900 1.00 97.25 90 ALA A CA 1
ATOM 680 C C . ALA A 1 90 ? -3.879 4.343 7.374 1.00 97.25 90 ALA A C 1
ATOM 682 O O . ALA A 1 90 ? -4.896 4.042 6.743 1.00 97.25 90 ALA A O 1
ATOM 683 N N . GLY A 1 91 ? -2.831 4.889 6.762 1.00 97.94 91 GLY A N 1
ATOM 684 C CA . GLY A 1 91 ? -2.729 5.138 5.326 1.00 97.94 91 GLY A CA 1
ATOM 685 C C . GLY A 1 91 ? -3.400 6.428 4.854 1.00 97.94 91 GLY A C 1
ATOM 686 O O . GLY A 1 91 ? -3.639 6.564 3.651 1.00 97.94 91 GLY A O 1
ATOM 687 N N . ALA A 1 92 ? -3.755 7.351 5.755 1.00 97.75 92 ALA A N 1
ATOM 688 C CA . ALA A 1 92 ? -4.309 8.646 5.354 1.00 97.75 92 ALA A CA 1
ATOM 689 C C . ALA A 1 92 ? -3.215 9.575 4.806 1.00 97.75 92 ALA A C 1
ATOM 691 O O . ALA A 1 92 ? -3.412 10.215 3.773 1.00 97.75 92 ALA A O 1
ATOM 692 N N . THR A 1 93 ? -2.043 9.586 5.437 1.00 98.38 93 THR A N 1
ATOM 693 C CA . THR A 1 93 ? -0.844 10.284 4.975 1.00 98.38 93 THR A CA 1
ATOM 694 C C . THR A 1 93 ? 0.359 9.350 4.952 1.00 98.38 93 THR A C 1
ATOM 696 O O . THR A 1 93 ? 0.408 8.334 5.648 1.00 98.38 93 THR A O 1
ATOM 699 N N . TRP A 1 94 ? 1.328 9.684 4.099 1.00 98.50 94 TRP A N 1
ATOM 700 C CA . TRP A 1 94 ? 2.494 8.852 3.827 1.00 98.50 94 TRP A CA 1
ATOM 701 C C . TRP A 1 94 ? 3.759 9.697 3.806 1.00 98.50 94 TRP A C 1
ATOM 703 O O . TRP A 1 94 ? 3.797 10.759 3.182 1.00 98.50 94 TRP A O 1
ATOM 713 N N . THR A 1 95 ? 4.816 9.198 4.434 1.00 98.12 95 THR A N 1
ATOM 714 C CA . THR A 1 95 ? 6.156 9.777 4.375 1.00 98.12 95 THR A CA 1
ATOM 715 C C . THR A 1 95 ? 7.113 8.804 3.687 1.00 98.12 95 THR A C 1
ATOM 717 O O . THR A 1 95 ? 7.013 7.594 3.898 1.00 98.12 95 THR A O 1
ATOM 720 N N . PRO A 1 96 ? 8.039 9.277 2.837 1.00 96.81 96 PRO A N 1
ATOM 721 C CA . PRO A 1 96 ? 9.080 8.416 2.286 1.00 96.81 96 PRO A CA 1
ATOM 722 C C . PRO A 1 96 ? 9.937 7.819 3.406 1.00 96.81 96 PRO A C 1
ATOM 724 O O . PRO A 1 96 ? 10.367 8.542 4.302 1.00 96.81 96 PRO A O 1
ATOM 727 N N . GLU A 1 97 ? 10.216 6.521 3.330 1.00 95.62 97 GLU A N 1
ATOM 728 C CA . GLU A 1 97 ? 11.058 5.821 4.307 1.00 95.62 97 GLU A CA 1
ATOM 729 C C . GLU A 1 97 ? 12.363 5.332 3.669 1.00 95.62 97 GLU A C 1
ATOM 731 O O . GLU A 1 97 ? 13.445 5.601 4.185 1.00 95.62 97 GLU A O 1
ATOM 736 N N . ALA A 1 98 ? 12.275 4.654 2.520 1.00 90.88 98 ALA A N 1
ATOM 737 C CA . ALA A 1 98 ? 13.431 4.138 1.788 1.00 90.88 98 ALA A CA 1
ATOM 738 C C . ALA A 1 98 ? 13.144 4.092 0.283 1.00 90.88 98 ALA A C 1
ATOM 740 O O . ALA A 1 98 ? 12.021 3.814 -0.124 1.00 90.88 98 ALA A O 1
ATOM 741 N N . ARG A 1 99 ? 14.151 4.344 -0.560 1.00 82.62 99 ARG A N 1
ATOM 742 C CA . ARG A 1 99 ? 13.999 4.320 -2.031 1.00 82.62 99 ARG A CA 1
ATOM 743 C C . ARG A 1 99 ? 14.714 3.159 -2.725 1.00 82.62 99 ARG A C 1
ATOM 745 O O . ARG A 1 99 ? 14.349 2.833 -3.845 1.00 82.62 99 ARG A O 1
ATOM 752 N N . ASP A 1 100 ? 15.658 2.517 -2.039 1.00 81.56 100 ASP A N 1
ATOM 753 C CA . ASP A 1 100 ? 16.543 1.487 -2.597 1.00 81.56 100 ASP A CA 1
ATOM 754 C C . ASP A 1 100 ? 16.514 0.202 -1.758 1.00 81.56 100 ASP A C 1
ATOM 756 O O . ASP A 1 100 ? 17.552 -0.371 -1.436 1.00 81.56 100 ASP A O 1
ATOM 760 N N . ILE A 1 101 ? 15.320 -0.259 -1.370 1.00 85.94 101 ILE A N 1
ATOM 761 C CA . ILE A 1 101 ? 15.188 -1.534 -0.637 1.00 85.94 101 ILE A CA 1
ATOM 762 C C . ILE A 1 101 ? 15.722 -2.679 -1.497 1.00 85.94 101 ILE A C 1
ATOM 764 O O . ILE A 1 101 ? 16.446 -3.550 -1.019 1.00 85.94 101 ILE A O 1
ATOM 768 N N . ALA A 1 102 ? 15.390 -2.638 -2.786 1.00 83.88 102 ALA A N 1
ATOM 769 C CA . ALA A 1 102 ? 16.023 -3.442 -3.812 1.00 83.88 102 ALA A CA 1
ATOM 770 C C . ALA A 1 102 ? 16.293 -2.533 -5.025 1.00 83.88 102 ALA A C 1
ATOM 772 O O . ALA A 1 102 ? 15.355 -2.191 -5.757 1.00 83.88 102 ALA A O 1
ATOM 773 N N . PRO A 1 103 ? 17.545 -2.085 -5.218 1.00 81.44 103 PRO A N 1
ATOM 774 C CA . PRO A 1 103 ? 17.900 -1.218 -6.332 1.00 81.44 103 PRO A CA 1
ATOM 775 C C . PRO A 1 103 ? 17.965 -2.000 -7.648 1.00 81.44 103 PRO A C 1
ATOM 777 O O . PRO A 1 103 ? 18.235 -3.201 -7.677 1.00 81.44 103 PRO A O 1
ATOM 780 N N . LEU A 1 104 ? 17.763 -1.294 -8.762 1.00 80.81 104 LEU A N 1
ATOM 781 C CA . LEU A 1 104 ? 17.706 -1.891 -10.098 1.00 80.81 104 LEU A CA 1
ATOM 782 C C . LEU A 1 104 ? 19.039 -2.553 -10.522 1.00 80.81 104 LEU A C 1
ATOM 784 O O . LEU A 1 104 ? 19.015 -3.576 -11.194 1.00 80.81 104 LEU A O 1
ATOM 788 N N . LEU A 1 105 ? 20.196 -1.999 -10.125 1.00 82.31 105 LEU A N 1
ATOM 789 C CA . LEU A 1 105 ? 21.565 -2.526 -10.349 1.00 82.31 105 LEU A CA 1
ATOM 790 C C . LEU A 1 105 ? 21.790 -3.240 -11.701 1.00 82.31 105 LEU A C 1
ATOM 792 O O . LEU A 1 105 ? 22.241 -4.383 -11.751 1.00 82.31 105 LEU A O 1
ATOM 796 N N . GLY A 1 106 ? 21.464 -2.569 -12.810 1.00 80.19 106 GLY A N 1
ATOM 797 C CA . GLY A 1 106 ? 21.678 -3.092 -14.169 1.00 80.19 106 GLY A CA 1
ATOM 798 C C . GLY A 1 106 ? 20.662 -4.141 -14.637 1.00 80.19 106 GLY A C 1
ATOM 799 O O . GLY A 1 106 ? 20.752 -4.612 -15.770 1.00 80.19 106 GLY A O 1
ATOM 800 N N . ARG A 1 107 ? 19.678 -4.489 -13.803 1.00 84.19 107 ARG A N 1
ATOM 801 C CA . ARG A 1 107 ? 18.527 -5.315 -14.183 1.00 84.19 107 ARG A CA 1
ATOM 802 C C . ARG A 1 107 ? 17.508 -4.490 -14.958 1.00 84.19 107 ARG A C 1
ATOM 804 O O . ARG A 1 107 ? 17.485 -3.264 -14.874 1.00 84.19 107 ARG A O 1
ATOM 811 N N . ARG A 1 108 ? 16.640 -5.162 -15.713 1.00 84.44 108 ARG A N 1
ATOM 812 C CA . ARG A 1 108 ? 15.527 -4.495 -16.404 1.00 84.44 108 ARG A CA 1
ATOM 813 C C . ARG A 1 108 ? 14.336 -4.317 -15.475 1.00 84.44 108 ARG A C 1
ATOM 815 O O . ARG A 1 108 ? 13.579 -3.365 -15.644 1.00 84.44 108 ARG A O 1
ATOM 822 N N . LEU A 1 109 ? 14.191 -5.206 -14.492 1.00 88.62 109 LEU A N 1
ATOM 823 C CA . LEU A 1 109 ? 13.089 -5.191 -13.544 1.00 88.62 109 LEU A CA 1
ATOM 824 C C . LEU A 1 109 ? 13.541 -5.630 -12.148 1.00 88.62 109 LEU A C 1
ATOM 826 O O . LEU A 1 109 ? 14.247 -6.625 -11.994 1.00 88.62 109 LEU A O 1
ATOM 830 N N . VAL A 1 110 ? 13.070 -4.906 -11.135 1.00 93.88 110 VAL A N 1
ATOM 831 C CA . VAL A 1 110 ? 13.077 -5.292 -9.718 1.00 93.88 110 VAL A CA 1
ATOM 832 C C . VAL A 1 110 ? 11.698 -4.930 -9.174 1.00 93.88 110 VAL A C 1
ATOM 834 O O . VAL A 1 110 ? 11.357 -3.749 -9.138 1.00 93.88 110 VAL A O 1
ATOM 837 N N . CYS A 1 111 ? 10.869 -5.931 -8.871 1.00 95.12 111 CYS A N 1
ATOM 838 C CA . CYS A 1 111 ? 9.456 -5.717 -8.555 1.00 95.12 111 CYS A CA 1
ATOM 839 C C . CYS A 1 111 ? 8.846 -6.873 -7.740 1.00 95.12 111 CYS A C 1
ATOM 841 O O . CYS A 1 111 ? 9.583 -7.712 -7.235 1.00 95.12 111 CYS A O 1
ATOM 843 N N . ASP A 1 112 ? 7.520 -6.918 -7.610 1.00 95.75 112 ASP A N 1
ATOM 844 C CA . ASP A 1 112 ? 6.733 -7.882 -6.837 1.00 95.75 112 ASP A CA 1
ATOM 845 C C . ASP A 1 112 ? 7.253 -8.006 -5.393 1.00 95.75 112 ASP A C 1
ATOM 847 O O . ASP A 1 112 ? 7.723 -9.077 -4.996 1.00 95.75 112 ASP A O 1
ATOM 851 N N . PRO A 1 113 ? 7.260 -6.897 -4.625 1.00 96.75 113 PRO A N 1
ATOM 852 C CA . PRO A 1 113 ? 7.693 -6.928 -3.238 1.00 96.75 113 PRO A CA 1
ATOM 853 C C . PRO A 1 113 ? 6.831 -7.900 -2.430 1.00 96.75 113 PRO A C 1
ATOM 855 O O . PRO A 1 113 ? 5.610 -7.912 -2.549 1.00 96.75 113 PRO A O 1
ATOM 858 N N . SER A 1 114 ? 7.466 -8.678 -1.561 1.00 96.12 114 SER A N 1
ATOM 859 C CA . SER A 1 114 ? 6.782 -9.465 -0.543 1.00 96.12 114 SER A CA 1
ATOM 860 C C . SER A 1 114 ? 7.572 -9.394 0.756 1.00 96.12 114 SER A C 1
ATOM 862 O O . SER A 1 114 ? 8.736 -9.808 0.826 1.00 96.12 114 SER A O 1
ATOM 864 N N . TYR A 1 115 ? 6.947 -8.829 1.786 1.00 94.12 115 TYR A N 1
ATOM 865 C CA . TYR A 1 115 ? 7.536 -8.744 3.115 1.00 94.12 115 TYR A CA 1
ATOM 866 C C . TYR A 1 115 ? 7.008 -9.891 3.971 1.00 94.12 115 TYR A C 1
ATOM 868 O O . TYR A 1 115 ? 5.810 -10.155 3.987 1.00 94.12 115 TYR A O 1
ATOM 876 N N . VAL A 1 116 ? 7.892 -10.561 4.712 1.00 91.25 116 VAL A N 1
ATOM 877 C CA . VAL A 1 116 ? 7.517 -11.647 5.627 1.00 91.25 116 VAL A CA 1
ATOM 878 C C . VAL A 1 116 ? 7.706 -11.162 7.069 1.00 91.25 116 VAL A C 1
ATOM 880 O O . VAL A 1 116 ? 8.828 -11.205 7.596 1.00 91.25 116 VAL A O 1
ATOM 883 N N . PRO A 1 117 ? 6.632 -10.681 7.731 1.00 84.88 117 PRO A N 1
ATOM 884 C CA . PRO A 1 117 ? 6.706 -10.202 9.105 1.00 84.88 117 PRO A CA 1
ATOM 885 C C . PRO A 1 117 ? 7.257 -11.269 10.056 1.00 84.88 117 PRO A C 1
ATOM 887 O O . PRO A 1 117 ? 6.974 -12.456 9.916 1.00 84.88 117 PRO A O 1
ATOM 890 N N . GLY A 1 118 ? 8.056 -10.846 11.038 1.00 85.12 118 GLY A N 1
ATOM 891 C CA . GLY A 1 118 ? 8.636 -11.732 12.056 1.00 85.12 118 GLY A CA 1
ATOM 892 C C . GLY A 1 118 ? 9.835 -12.566 11.589 1.00 85.12 118 GLY A C 1
ATOM 893 O O . GLY A 1 118 ? 10.644 -12.959 12.422 1.00 85.12 118 GLY A O 1
ATOM 894 N N . ALA A 1 119 ? 10.005 -12.774 10.281 1.00 90.25 119 ALA A N 1
ATOM 895 C CA . ALA A 1 119 ? 11.182 -13.437 9.719 1.00 90.25 119 ALA A CA 1
ATOM 896 C C . ALA A 1 119 ? 12.308 -12.453 9.357 1.00 90.25 119 ALA A C 1
ATOM 898 O O . ALA A 1 119 ? 13.446 -12.869 9.163 1.00 90.25 119 ALA A O 1
ATOM 899 N N . GLY A 1 120 ? 11.996 -11.158 9.228 1.00 84.88 120 GLY A N 1
ATOM 900 C CA . GLY A 1 120 ? 12.952 -10.164 8.729 1.00 84.88 120 GLY A CA 1
ATOM 901 C C . GLY A 1 120 ? 13.353 -10.409 7.270 1.00 84.88 120 GLY A C 1
ATOM 902 O O . GLY A 1 120 ? 14.440 -10.017 6.857 1.00 84.88 120 GLY A O 1
ATOM 903 N N . VAL A 1 121 ? 12.493 -11.082 6.498 1.00 92.06 121 VAL A N 1
ATOM 904 C CA . VAL A 1 121 ? 12.760 -11.476 5.112 1.00 92.06 121 VAL A CA 1
ATOM 905 C C . VAL A 1 121 ? 11.975 -10.583 4.158 1.00 92.06 121 VAL A C 1
ATOM 907 O O . VAL A 1 121 ? 10.789 -10.314 4.363 1.00 92.06 121 VAL A O 1
ATOM 910 N N . PHE A 1 122 ? 12.651 -10.147 3.099 1.00 93.38 122 PHE A N 1
ATOM 911 C CA . PHE A 1 122 ? 12.067 -9.397 1.997 1.00 93.38 122 PHE A CA 1
ATOM 912 C C . PHE A 1 122 ? 12.415 -10.090 0.680 1.00 93.38 122 PHE A C 1
ATOM 914 O O . PHE A 1 122 ? 13.588 -10.343 0.399 1.00 93.38 122 PHE A O 1
ATOM 921 N N . ILE A 1 123 ? 11.396 -10.424 -0.106 1.00 95.00 123 ILE A N 1
ATOM 922 C CA . ILE A 1 123 ? 11.514 -11.188 -1.352 1.00 95.00 123 ILE A CA 1
ATOM 923 C C . ILE A 1 123 ? 11.010 -10.315 -2.496 1.00 95.00 123 ILE A C 1
ATOM 925 O O . ILE A 1 123 ? 10.079 -9.532 -2.323 1.00 95.00 123 ILE A O 1
ATOM 929 N N . TYR A 1 124 ? 11.647 -10.433 -3.657 1.00 95.50 124 TYR A N 1
ATOM 930 C CA . TYR A 1 124 ? 11.265 -9.693 -4.851 1.00 95.50 124 TYR A CA 1
ATOM 931 C C . TYR A 1 124 ? 11.633 -10.455 -6.125 1.00 95.50 124 TYR A C 1
ATOM 933 O O . TYR A 1 124 ? 12.532 -11.302 -6.144 1.00 95.50 124 TYR A O 1
ATOM 941 N N . LYS A 1 125 ? 10.942 -10.123 -7.212 1.00 94.19 125 LYS A N 1
ATOM 942 C CA . LYS A 1 125 ? 11.201 -10.613 -8.566 1.00 94.19 125 LYS A CA 1
ATOM 943 C C . LYS A 1 125 ? 12.240 -9.742 -9.267 1.00 94.19 125 LYS A C 1
ATOM 945 O O . LYS A 1 125 ? 12.217 -8.516 -9.156 1.00 94.19 125 LYS A O 1
ATOM 950 N N . THR A 1 126 ? 13.092 -10.378 -10.071 1.00 92.62 126 THR A N 1
ATOM 951 C CA . THR A 1 126 ? 13.987 -9.690 -11.014 1.00 92.62 126 THR A CA 1
ATOM 952 C C . THR A 1 126 ? 13.757 -10.152 -12.450 1.00 92.62 126 THR A C 1
ATOM 954 O O . THR A 1 126 ? 13.254 -11.256 -12.656 1.00 92.62 126 THR A O 1
ATOM 957 N N . GLY A 1 127 ? 14.111 -9.312 -13.427 1.00 82.81 127 GLY A N 1
ATOM 958 C CA . GLY A 1 127 ? 14.033 -9.610 -14.863 1.00 82.81 127 GLY A CA 1
ATOM 959 C C . GLY A 1 127 ? 14.928 -8.722 -15.717 1.00 82.81 127 GLY A C 1
ATOM 960 O O . GLY A 1 127 ? 15.540 -7.771 -15.168 1.00 82.81 127 GLY A O 1
#

Sequence (127 aa):
MRFTLVGRAVRFTGDMTTDPSVIRLPDGSWLMAVSQGQRTALARSADGLRFEPYASVDFGGVPELALLPDGRVRLYTCGRGIQAHLSSDAGATWTPEARDIAPLLGRRLVCDPSYVPGAGVFIYKTG